Protein AF-A0A7Y7YQS6-F1 (afdb_monomer_lite)

Secondary structure (DSSP, 8-state):
----------PPPPPTTTS-HHHHHHHHHHHHHHHTT---PPPP--HHHHHHHHHHHHHHHH--

pLDDT: mean 80.68, std 9.88, range [47.31, 93.75]

Foldseek 3Di:
DDDDDDDDDDDDQDPLVNQDPVLLVVLVVCVVCVVVVHDDDDDDDPPVNVSSNVSSNVVVVVVD

Sequence (64 aa):
MPRRKQGRVNHADTPAQEINPRLRSRVRHILHCSKKGRSVRVPAMRGSEWGDFLRALEVSRGIN

Radius of gyration: 15.04 Å; chains: 1; bounding box: 46×24×33 Å

Structure (mmCIF, N/CA/C/O backbone):
data_AF-A0A7Y7YQS6-F1
#
_entry.id   AF-A0A7Y7YQS6-F1
#
loop_
_atom_site.group_PDB
_atom_site.id
_atom_site.type_symbol
_atom_site.label_atom_id
_atom_site.label_alt_id
_atom_site.label_comp_id
_atom_site.label_asym_id
_atom_site.label_entity_id
_atom_site.label_seq_id
_atom_site.pdbx_PDB_ins_code
_atom_site.Cartn_x
_atom_site.Cartn_y
_atom_site.Cartn_z
_atom_site.occupancy
_atom_site.B_iso_or_equiv
_atom_site.auth_seq_id
_atom_site.auth_comp_id
_atom_site.auth_asym_id
_atom_site.auth_atom_id
_atom_site.pdbx_PDB_model_num
ATOM 1 N N . MET A 1 1 ? 36.906 -3.983 -16.731 1.00 61.59 1 MET A N 1
ATOM 2 C CA . MET A 1 1 ? 35.528 -4.322 -17.155 1.00 61.59 1 MET A CA 1
ATOM 3 C C . MET A 1 1 ? 34.621 -3.122 -16.907 1.00 61.59 1 MET A C 1
ATOM 5 O O . MET A 1 1 ? 34.601 -2.654 -15.771 1.00 61.59 1 MET A O 1
ATOM 9 N N . PRO A 1 2 ? 33.918 -2.571 -17.910 1.00 70.12 2 PRO A N 1
ATOM 10 C CA . PRO A 1 2 ? 33.038 -1.429 -17.684 1.00 70.12 2 PRO A CA 1
ATOM 11 C C . PRO A 1 2 ? 31.833 -1.867 -16.838 1.00 70.12 2 PRO A C 1
ATOM 13 O O . PRO A 1 2 ? 31.127 -2.815 -17.181 1.00 70.12 2 PRO A O 1
ATOM 16 N N . ARG A 1 3 ? 31.610 -1.201 -15.698 1.00 68.25 3 ARG A N 1
ATOM 17 C CA . ARG A 1 3 ? 30.441 -1.441 -14.840 1.00 68.25 3 ARG A CA 1
ATOM 18 C C . ARG A 1 3 ? 29.180 -1.027 -15.604 1.00 68.25 3 ARG A C 1
ATOM 20 O O . ARG A 1 3 ? 28.989 0.158 -15.869 1.00 68.25 3 ARG A O 1
ATOM 27 N N . ARG A 1 4 ? 28.310 -1.988 -15.937 1.00 74.06 4 ARG A N 1
ATOM 28 C CA . ARG A 1 4 ? 26.952 -1.706 -16.431 1.00 74.06 4 ARG A CA 1
ATOM 29 C C . ARG A 1 4 ? 26.229 -0.860 -15.381 1.00 74.06 4 ARG A C 1
ATOM 31 O O . ARG A 1 4 ? 25.915 -1.355 -14.300 1.00 74.06 4 ARG A O 1
ATOM 38 N N . LYS A 1 5 ? 25.994 0.418 -15.685 1.00 74.38 5 LYS A N 1
ATOM 39 C CA . LYS A 1 5 ? 25.127 1.275 -14.872 1.00 74.38 5 LYS A CA 1
ATOM 40 C C . LYS A 1 5 ? 23.712 0.706 -14.957 1.00 74.38 5 LYS A C 1
ATOM 42 O O . LYS A 1 5 ? 23.153 0.614 -16.046 1.00 74.38 5 LYS A O 1
ATOM 47 N N . GLN A 1 6 ? 23.159 0.289 -13.822 1.00 76.75 6 GLN A N 1
ATOM 48 C CA . GLN A 1 6 ? 21.751 -0.084 -13.743 1.00 76.75 6 GLN A CA 1
ATOM 49 C C . GLN A 1 6 ? 20.921 1.188 -13.938 1.00 76.75 6 GLN A C 1
ATOM 51 O O . GLN A 1 6 ? 21.001 2.117 -13.135 1.00 76.75 6 GLN A O 1
ATOM 56 N N . GLY A 1 7 ? 20.181 1.255 -15.044 1.00 77.19 7 GLY A N 1
ATOM 57 C CA . GLY A 1 7 ? 19.233 2.333 -15.298 1.00 77.19 7 GLY A CA 1
ATOM 58 C C . GLY A 1 7 ? 17.996 2.151 -14.426 1.00 77.19 7 GLY A C 1
ATOM 59 O O . GLY A 1 7 ? 17.455 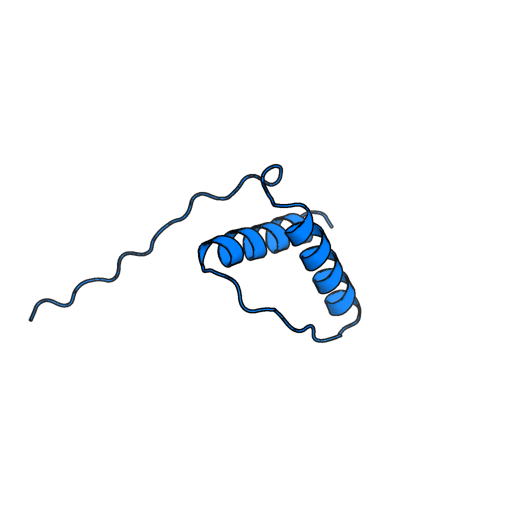1.049 -14.339 1.00 77.19 7 GLY A O 1
ATOM 60 N N . ARG A 1 8 ? 17.545 3.224 -13.774 1.00 72.94 8 ARG A N 1
ATOM 61 C CA . ARG A 1 8 ? 16.262 3.219 -13.069 1.00 72.94 8 ARG A CA 1
ATOM 62 C C . ARG A 1 8 ? 15.149 3.187 -14.115 1.00 72.94 8 ARG A C 1
ATOM 64 O O . ARG A 1 8 ? 15.079 4.076 -14.959 1.00 72.94 8 ARG A O 1
ATOM 71 N N . VAL A 1 9 ? 14.299 2.165 -14.067 1.00 71.50 9 VAL A N 1
ATOM 72 C CA . VAL A 1 9 ? 13.092 2.114 -14.897 1.00 71.50 9 VAL A CA 1
ATOM 73 C C . VAL A 1 9 ? 12.043 2.997 -14.235 1.00 71.50 9 VAL A C 1
ATOM 75 O O . VAL A 1 9 ? 11.577 2.693 -13.136 1.00 71.50 9 VAL A O 1
ATOM 78 N N . ASN A 1 10 ? 11.702 4.103 -14.888 1.00 65.44 10 ASN A N 1
ATOM 79 C CA . ASN A 1 10 ? 10.567 4.927 -14.496 1.00 65.44 10 ASN A CA 1
ATOM 80 C C . ASN A 1 10 ? 9.320 4.311 -15.130 1.00 65.44 10 ASN A C 1
ATOM 82 O O . ASN A 1 10 ? 9.155 4.367 -16.347 1.00 65.44 10 ASN A O 1
ATOM 86 N N . HIS A 1 11 ? 8.475 3.684 -14.317 1.00 65.25 11 HIS A N 1
ATOM 87 C CA . HIS A 1 11 ? 7.147 3.279 -14.762 1.00 65.25 11 HIS A CA 1
ATOM 88 C C . HIS A 1 11 ? 6.225 4.494 -14.693 1.00 65.25 11 HIS A C 1
ATOM 90 O O . HIS A 1 11 ? 6.287 5.258 -13.729 1.00 65.25 11 HIS A O 1
ATOM 96 N N . ALA A 1 12 ? 5.410 4.685 -15.729 1.00 66.06 12 ALA A N 1
ATOM 97 C CA . ALA A 1 12 ? 4.350 5.679 -15.697 1.00 66.06 12 ALA A CA 1
ATOM 98 C C . ALA A 1 12 ? 3.379 5.348 -14.557 1.00 66.06 12 ALA A C 1
ATOM 100 O O . ALA A 1 12 ? 3.105 4.178 -14.285 1.00 66.06 12 ALA A O 1
ATOM 101 N N . ASP A 1 13 ? 2.877 6.381 -13.892 1.00 66.94 13 ASP A N 1
ATOM 102 C CA . ASP A 1 13 ? 1.877 6.217 -12.849 1.00 66.94 13 ASP A CA 1
ATOM 103 C C . ASP A 1 13 ? 0.573 5.678 -13.445 1.00 66.94 13 ASP A C 1
ATOM 105 O O . ASP A 1 13 ? -0.059 6.346 -14.265 1.00 66.94 13 ASP A O 1
ATOM 109 N N . THR A 1 14 ? 0.131 4.504 -12.987 1.00 69.12 14 THR A N 1
ATOM 110 C CA . THR A 1 14 ? -1.190 3.973 -13.334 1.00 69.12 14 THR A CA 1
ATOM 111 C C . THR A 1 14 ? -2.263 4.944 -12.816 1.00 69.12 14 THR A C 1
ATOM 113 O O . THR A 1 14 ? -2.263 5.286 -11.619 1.00 69.12 14 THR A O 1
ATOM 116 N N . PRO A 1 15 ? -3.179 5.435 -13.671 1.00 71.50 15 PRO A N 1
ATOM 117 C CA . PRO A 1 15 ? -4.233 6.337 -13.233 1.00 71.50 15 PRO A CA 1
ATOM 118 C C . PRO A 1 15 ? -5.151 5.625 -12.234 1.00 71.50 15 PRO A C 1
ATOM 120 O O . PRO A 1 15 ? -5.417 4.429 -12.329 1.00 71.50 15 PRO A O 1
ATOM 123 N N . ALA A 1 16 ? -5.673 6.370 -11.255 1.00 70.50 16 ALA A N 1
ATOM 124 C CA . ALA A 1 16 ? -6.447 5.807 -10.142 1.00 70.50 16 ALA A CA 1
ATOM 125 C C . ALA A 1 16 ? -7.684 4.991 -10.578 1.00 70.50 16 ALA A C 1
ATOM 127 O O . ALA A 1 16 ? -8.162 4.136 -9.826 1.00 70.50 16 ALA A O 1
ATOM 128 N N . GLN A 1 17 ? -8.206 5.270 -11.776 1.00 71.06 17 GLN A N 1
ATOM 129 C CA . GLN A 1 17 ? -9.338 4.579 -12.392 1.00 71.06 17 GLN A CA 1
ATOM 130 C C . GLN A 1 17 ? -8.963 3.206 -12.971 1.00 71.06 17 GLN A C 1
ATOM 132 O O . GLN A 1 17 ? -9.814 2.323 -13.004 1.00 71.06 17 GLN A O 1
ATOM 137 N N . GLU A 1 18 ? -7.702 3.000 -13.355 1.00 76.38 18 GLU A N 1
ATOM 138 C CA . GLU A 1 18 ? -7.198 1.735 -13.913 1.00 76.38 18 GLU A CA 1
ATOM 139 C C . GLU A 1 18 ? -6.721 0.757 -12.830 1.00 76.38 18 GLU A C 1
ATOM 141 O O . GLU A 1 18 ? -6.417 -0.404 -13.102 1.00 76.38 18 GLU A O 1
ATOM 146 N N . ILE A 1 19 ? -6.707 1.190 -11.567 1.00 78.31 19 ILE A N 1
ATOM 147 C CA . ILE A 1 19 ? -6.320 0.334 -10.450 1.00 78.31 19 ILE A CA 1
ATOM 148 C C . ILE A 1 19 ? -7.348 -0.785 -10.275 1.00 78.31 19 ILE A C 1
ATOM 150 O O . ILE A 1 19 ? -8.516 -0.545 -9.950 1.00 78.31 19 ILE A O 1
ATOM 154 N N . ASN A 1 20 ? -6.870 -2.026 -10.379 1.00 82.50 20 ASN A N 1
ATOM 155 C CA . ASN A 1 20 ? -7.678 -3.227 -10.209 1.00 82.50 20 ASN A CA 1
ATOM 156 C C . ASN A 1 20 ? -8.514 -3.174 -8.901 1.00 82.50 20 ASN A C 1
ATOM 158 O O . ASN A 1 20 ? -7.953 -2.991 -7.811 1.00 82.50 20 ASN A O 1
ATOM 162 N N . PRO A 1 21 ? -9.843 -3.393 -8.954 1.00 83.62 21 PRO A N 1
ATOM 163 C CA . PRO A 1 21 ? -10.719 -3.358 -7.778 1.00 83.62 21 PRO A CA 1
ATOM 164 C C . PRO A 1 21 ? -10.287 -4.291 -6.638 1.00 83.62 21 PRO A C 1
ATOM 166 O O . PRO A 1 21 ? -10.419 -3.944 -5.460 1.00 83.62 21 PRO A O 1
ATOM 169 N N . ARG A 1 22 ? -9.715 -5.457 -6.970 1.00 85.62 22 ARG A N 1
ATOM 170 C CA . ARG A 1 22 ? -9.173 -6.421 -5.999 1.00 85.62 22 ARG A CA 1
ATOM 171 C C . ARG A 1 22 ? -7.993 -5.843 -5.221 1.00 85.62 22 ARG A C 1
ATOM 173 O O . ARG A 1 22 ? -7.802 -6.149 -4.046 1.00 85.62 22 ARG A O 1
ATOM 180 N N . LEU A 1 23 ? -7.207 -4.993 -5.870 1.00 85.31 23 LEU A N 1
ATOM 181 C CA . LEU A 1 23 ? -6.079 -4.314 -5.253 1.00 85.31 23 LEU A CA 1
ATOM 182 C C . LEU A 1 23 ? -6.566 -3.220 -4.306 1.00 85.31 23 LEU A C 1
ATOM 184 O O . LEU A 1 23 ? -6.106 -3.139 -3.169 1.00 85.31 23 LEU A O 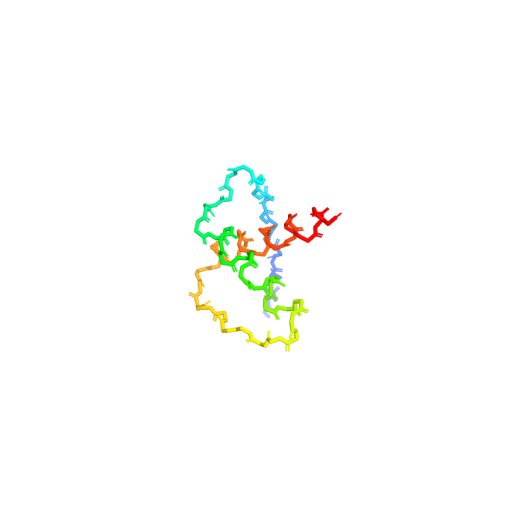1
ATOM 188 N N . ARG A 1 24 ? -7.589 -2.461 -4.719 1.00 85.31 24 ARG A N 1
ATOM 189 C CA . ARG A 1 24 ? -8.223 -1.428 -3.882 1.00 85.31 24 ARG A CA 1
ATOM 190 C C . ARG A 1 24 ? -8.816 -2.012 -2.600 1.00 85.31 24 ARG A C 1
ATOM 192 O O . ARG A 1 24 ? -8.626 -1.436 -1.530 1.00 85.31 24 ARG A O 1
ATOM 199 N N . SER A 1 25 ? -9.498 -3.160 -2.665 1.00 88.62 25 SER A N 1
ATOM 200 C CA . SER A 1 25 ? -10.051 -3.806 -1.462 1.00 88.62 25 SER A CA 1
ATOM 201 C C . SER A 1 25 ? -8.953 -4.256 -0.492 1.00 88.62 25 SER A C 1
ATOM 203 O O . SER A 1 25 ? -9.064 -4.041 0.718 1.00 88.62 25 SER A O 1
ATOM 205 N N . ARG A 1 26 ? -7.846 -4.794 -1.018 1.00 88.88 26 ARG A N 1
ATOM 206 C CA . ARG A 1 26 ? -6.675 -5.185 -0.223 1.00 88.88 26 ARG A CA 1
ATOM 207 C C . ARG A 1 26 ? -6.004 -3.984 0.441 1.00 88.88 26 ARG A C 1
ATOM 209 O O . ARG A 1 26 ? -5.690 -4.040 1.627 1.00 88.88 26 ARG A O 1
ATOM 216 N N . VAL A 1 27 ? -5.827 -2.894 -0.301 1.00 89.44 27 VAL A N 1
ATOM 217 C CA . VAL A 1 27 ? -5.270 -1.640 0.216 1.00 89.44 27 VAL A CA 1
ATOM 218 C C . VAL A 1 27 ? -6.133 -1.073 1.338 1.00 89.44 27 VAL A C 1
ATOM 220 O O . VAL A 1 27 ? -5.607 -0.765 2.405 1.00 89.44 27 VAL A O 1
ATOM 223 N N . ARG A 1 28 ? -7.460 -1.015 1.160 1.00 89.44 28 ARG A N 1
ATOM 224 C CA . ARG A 1 28 ? -8.382 -0.579 2.224 1.00 89.44 28 ARG A CA 1
ATOM 225 C C . ARG A 1 28 ? -8.249 -1.429 3.483 1.00 89.44 28 ARG A C 1
ATOM 227 O O . ARG A 1 28 ? -8.192 -0.880 4.580 1.00 89.44 28 ARG A O 1
ATOM 234 N N . HIS A 1 29 ? -8.157 -2.750 3.336 1.00 91.44 29 HIS A N 1
ATOM 235 C CA . HIS A 1 29 ? -7.954 -3.651 4.469 1.00 91.44 29 HIS A CA 1
ATOM 236 C C . HIS A 1 29 ? -6.643 -3.352 5.213 1.00 91.44 29 HIS A C 1
ATOM 238 O O . HIS A 1 29 ? -6.627 -3.303 6.441 1.00 91.44 29 HIS A O 1
ATOM 244 N N . ILE A 1 30 ? -5.556 -3.097 4.484 1.00 90.44 30 ILE A N 1
ATOM 245 C CA . ILE A 1 30 ? -4.256 -2.764 5.078 1.00 90.44 30 ILE A CA 1
ATOM 246 C C . ILE A 1 30 ? -4.301 -1.419 5.792 1.00 90.44 30 ILE A C 1
ATOM 248 O O . ILE A 1 30 ? -3.823 -1.327 6.918 1.00 90.44 30 ILE A O 1
ATOM 252 N N . LEU A 1 31 ? -4.912 -0.399 5.187 1.00 89.81 31 LEU A N 1
ATOM 253 C CA . LEU A 1 31 ? -5.082 0.904 5.828 1.00 89.81 31 LEU A CA 1
ATOM 254 C C . LEU A 1 31 ? -5.922 0.792 7.104 1.00 89.81 31 LEU A C 1
ATOM 256 O O . LEU A 1 31 ? -5.561 1.372 8.122 1.00 89.81 31 LEU A O 1
ATOM 260 N N . HIS A 1 32 ? -6.994 -0.000 7.086 1.00 91.69 32 HIS A N 1
ATOM 261 C CA . HIS A 1 32 ? -7.818 -0.257 8.269 1.00 91.69 32 HIS A CA 1
ATOM 262 C C . HIS A 1 32 ? -7.040 -0.953 9.388 1.00 91.69 32 HIS A C 1
ATOM 264 O O . HIS A 1 32 ? -7.103 -0.541 10.543 1.00 91.69 32 HIS A O 1
ATOM 270 N N . CYS A 1 33 ? -6.277 -1.994 9.058 1.00 92.31 33 CYS A N 1
ATOM 271 C CA . CYS A 1 33 ? -5.433 -2.686 10.028 1.00 92.31 33 CYS A CA 1
ATOM 272 C C . CYS A 1 33 ? -4.315 -1.781 10.559 1.00 92.31 33 CYS A C 1
ATOM 274 O O . CYS A 1 33 ? -4.076 -1.769 11.763 1.00 92.31 33 CYS A O 1
ATOM 276 N N . SER A 1 34 ? -3.704 -0.965 9.696 1.00 89.75 34 SER A N 1
ATOM 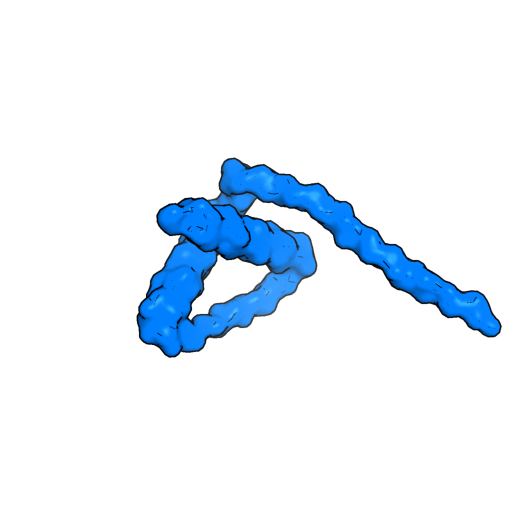277 C CA . SER A 1 34 ? -2.693 0.023 10.076 1.00 89.75 34 SER A CA 1
ATOM 278 C C . SER A 1 34 ? -3.259 1.084 11.023 1.00 89.75 34 SER A C 1
ATOM 280 O O . SER A 1 34 ? -2.634 1.351 12.044 1.00 89.75 34 SER A O 1
ATOM 282 N N . LYS A 1 35 ? -4.470 1.606 10.765 1.00 89.94 35 LYS A N 1
ATOM 283 C CA . LYS A 1 35 ? -5.186 2.514 11.686 1.00 89.94 35 LYS A CA 1
ATOM 284 C C . LYS A 1 35 ? -5.438 1.878 13.060 1.00 89.94 35 LYS A C 1
ATOM 286 O O . LYS A 1 35 ? -5.521 2.584 14.055 1.00 89.94 35 LYS A O 1
ATOM 291 N N . LYS A 1 36 ? -5.527 0.547 13.125 1.00 93.44 36 LYS A N 1
ATOM 292 C CA . LYS A 1 36 ? -5.681 -0.235 14.364 1.00 93.44 36 LYS A CA 1
ATOM 293 C C . LYS A 1 36 ? -4.352 -0.710 14.970 1.00 93.44 36 LYS A C 1
ATOM 295 O O . LYS A 1 36 ? -4.382 -1.514 15.896 1.00 93.44 36 LYS A O 1
ATOM 300 N N . GLY A 1 37 ? -3.204 -0.293 14.429 1.00 93.56 37 GLY A N 1
ATOM 301 C CA . GLY A 1 37 ? -1.879 -0.730 14.888 1.00 93.56 37 GLY A CA 1
ATOM 302 C C . GLY A 1 37 ? -1.567 -2.209 14.620 1.00 93.56 37 GLY A C 1
ATOM 303 O O . GLY A 1 37 ? -0.668 -2.772 15.235 1.00 93.56 37 GLY A O 1
ATOM 304 N N . ARG A 1 38 ? -2.311 -2.869 13.722 1.00 93.75 38 ARG A N 1
ATOM 305 C CA . ARG A 1 38 ? -2.149 -4.296 13.415 1.00 93.75 38 ARG A CA 1
ATOM 306 C C . ARG A 1 38 ? -1.232 -4.489 12.214 1.00 93.75 38 ARG A C 1
ATOM 308 O O . ARG A 1 38 ? -1.444 -3.889 11.159 1.00 93.75 38 ARG A O 1
ATOM 315 N N . SER A 1 39 ? -0.265 -5.391 12.348 1.00 91.38 39 SER A N 1
ATOM 316 C CA . SER A 1 39 ? 0.538 -5.869 11.223 1.00 91.38 39 SER A CA 1
ATOM 317 C C . SER A 1 39 ? -0.313 -6.721 10.273 1.00 91.38 39 SER A C 1
ATOM 319 O O . SER A 1 39 ? -1.210 -7.456 10.694 1.00 91.38 39 SER A O 1
ATOM 321 N N . VAL A 1 40 ? -0.054 -6.610 8.966 1.00 90.25 40 VAL A N 1
ATOM 322 C CA . VAL A 1 40 ? -0.773 -7.361 7.925 1.00 90.25 40 VAL A CA 1
ATOM 323 C C . VAL A 1 40 ? 0.218 -8.089 7.035 1.00 90.25 40 VAL A C 1
ATOM 325 O O . VAL A 1 40 ? 1.229 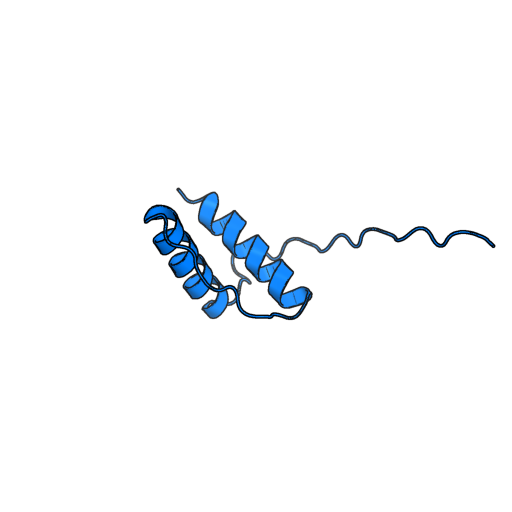-7.523 6.621 1.00 90.25 40 VAL A O 1
ATOM 328 N N . ARG A 1 41 ? -0.100 -9.339 6.685 1.00 89.94 41 ARG A N 1
ATOM 329 C CA . ARG A 1 41 ? 0.686 -10.112 5.724 1.00 89.94 41 ARG A CA 1
ATOM 330 C C . ARG A 1 41 ? 0.468 -9.596 4.301 1.00 89.94 41 ARG A C 1
ATOM 332 O O . ARG A 1 41 ? -0.624 -9.707 3.731 1.00 89.94 41 ARG A O 1
ATOM 339 N N . VAL A 1 42 ? 1.547 -9.103 3.708 1.00 84.31 42 VAL A N 1
ATOM 340 C CA . VAL A 1 42 ? 1.609 -8.754 2.291 1.00 84.31 42 VAL A CA 1
ATOM 341 C C . VAL A 1 42 ? 1.903 -10.027 1.482 1.00 84.31 42 VAL A C 1
ATOM 343 O O . VAL A 1 42 ? 2.853 -10.740 1.809 1.00 84.31 42 VAL A O 1
ATOM 346 N N . PRO A 1 43 ? 1.076 -10.377 0.480 1.00 83.62 43 PRO A N 1
ATOM 347 C CA . PRO A 1 43 ? 1.322 -11.544 -0.358 1.00 83.62 43 PRO A CA 1
ATOM 348 C C . PRO A 1 43 ? 2.447 -11.256 -1.359 1.00 83.62 43 PRO A C 1
ATOM 350 O O . PRO A 1 43 ? 2.676 -10.104 -1.722 1.00 83.62 43 PRO A O 1
ATOM 353 N N . ALA A 1 44 ? 3.114 -12.306 -1.837 1.00 87.81 44 ALA A N 1
ATOM 354 C CA . ALA A 1 44 ? 4.036 -12.174 -2.959 1.00 87.81 44 ALA A CA 1
ATOM 355 C C . ALA A 1 44 ? 3.258 -11.766 -4.221 1.00 87.81 44 ALA A C 1
ATOM 357 O O . ALA A 1 44 ? 2.200 -12.329 -4.507 1.00 87.81 44 ALA A O 1
ATOM 358 N N . MET A 1 45 ? 3.780 -10.784 -4.951 1.00 86.31 45 MET A N 1
ATOM 359 C CA . MET A 1 45 ? 3.201 -10.262 -6.191 1.00 86.31 45 MET A CA 1
ATOM 360 C C . MET A 1 45 ? 4.297 -10.129 -7.247 1.00 86.31 45 MET A C 1
ATOM 362 O O . MET A 1 45 ? 5.479 -10.025 -6.905 1.00 86.31 45 MET A O 1
ATOM 366 N N . ARG A 1 46 ? 3.920 -10.109 -8.532 1.00 86.31 46 ARG A N 1
ATOM 367 C CA . ARG A 1 46 ? 4.860 -9.749 -9.602 1.00 86.31 46 ARG A CA 1
ATOM 368 C C . ARG A 1 46 ? 5.243 -8.271 -9.488 1.00 86.31 46 ARG A C 1
ATOM 370 O O . ARG A 1 46 ? 4.499 -7.476 -8.926 1.00 86.31 46 ARG A O 1
ATOM 377 N N . GLY A 1 47 ? 6.394 -7.887 -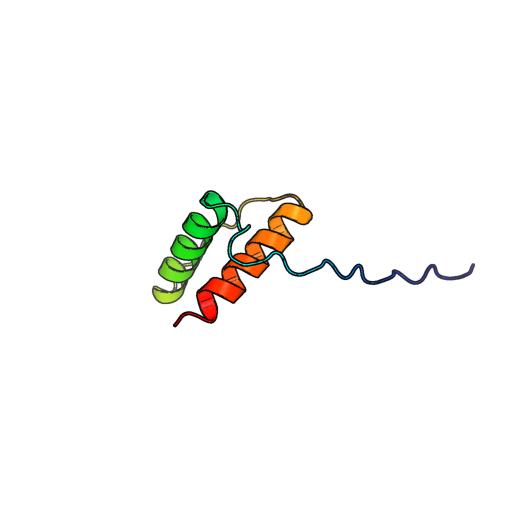10.044 1.00 81.12 47 GLY A N 1
ATOM 37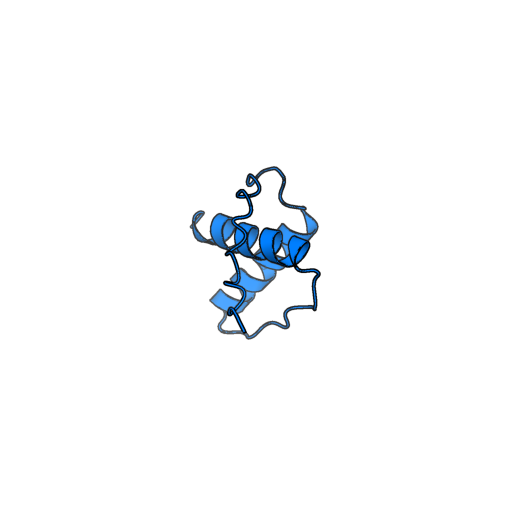8 C CA . GLY A 1 47 ? 6.893 -6.506 -9.955 1.00 81.12 47 GLY A CA 1
ATOM 379 C C . GLY A 1 47 ? 5.924 -5.455 -10.513 1.00 81.12 47 GLY A C 1
ATOM 380 O O . GLY A 1 47 ? 5.790 -4.387 -9.926 1.00 81.12 47 GLY A O 1
ATOM 381 N N . SER A 1 48 ? 5.202 -5.780 -11.591 1.00 79.94 48 SER A N 1
ATOM 382 C CA . SER A 1 48 ? 4.155 -4.921 -12.160 1.00 79.94 48 SER A CA 1
ATOM 383 C C . SER A 1 48 ? 2.967 -4.753 -11.208 1.00 79.94 48 SER A C 1
ATOM 385 O O . SER A 1 48 ? 2.600 -3.633 -10.875 1.00 79.94 48 SER A O 1
ATOM 387 N N . GLU A 1 49 ? 2.439 -5.864 -10.684 1.00 83.12 49 GLU A N 1
ATOM 388 C CA . GLU A 1 49 ? 1.345 -5.861 -9.699 1.00 83.12 49 GLU A CA 1
ATOM 389 C C . GLU A 1 49 ? 1.733 -5.124 -8.409 1.00 83.12 49 GLU A C 1
ATOM 391 O O . GLU A 1 49 ? 0.900 -4.477 -7.776 1.00 83.12 49 GLU A O 1
ATOM 396 N N . TRP A 1 50 ? 3.006 -5.207 -8.016 1.00 84.69 50 TRP A N 1
ATOM 397 C CA . TRP A 1 50 ? 3.537 -4.491 -6.863 1.00 84.69 50 TRP A CA 1
ATOM 398 C C . TRP A 1 50 ? 3.561 -2.975 -7.085 1.00 84.69 50 TRP A C 1
ATOM 400 O O . TRP A 1 50 ? 3.209 -2.223 -6.176 1.00 84.69 50 TRP A O 1
ATOM 410 N N . GLY A 1 51 ? 3.914 -2.522 -8.292 1.00 84.44 51 GLY A N 1
ATOM 411 C CA . GLY A 1 51 ? 3.833 -1.111 -8.677 1.00 84.44 51 GLY A CA 1
ATOM 412 C C . GLY A 1 51 ? 2.408 -0.568 -8.561 1.00 84.44 51 GLY A C 1
ATOM 413 O O . GLY A 1 51 ? 2.182 0.416 -7.856 1.00 84.44 51 GLY A O 1
ATOM 414 N N . ASP A 1 52 ? 1.434 -1.275 -9.141 1.00 83.44 52 ASP A N 1
ATOM 415 C CA . ASP A 1 52 ? 0.015 -0.908 -9.041 1.00 83.44 52 ASP A CA 1
ATOM 416 C C . ASP A 1 52 ? -0.479 -0.901 -7.586 1.00 83.44 52 ASP A C 1
ATOM 418 O O . ASP A 1 52 ? -1.298 -0.069 -7.187 1.00 83.44 52 ASP A O 1
ATOM 422 N N . PHE A 1 53 ? 0.027 -1.822 -6.762 1.00 84.94 53 PHE A N 1
ATOM 423 C CA . PHE A 1 53 ? -0.357 -1.947 -5.359 1.00 84.94 53 PHE A CA 1
ATOM 424 C C . PHE A 1 53 ? 0.131 -0.765 -4.523 1.00 84.94 53 PHE A C 1
ATOM 426 O O . PHE A 1 53 ? -0.626 -0.220 -3.714 1.00 84.94 53 PHE A O 1
ATOM 433 N N . LEU A 1 54 ? 1.381 -0.346 -4.732 1.00 85.38 54 LEU A N 1
ATOM 434 C CA . LEU A 1 54 ? 1.943 0.839 -4.089 1.00 85.38 54 LEU A CA 1
ATOM 435 C C . LEU A 1 54 ? 1.229 2.107 -4.559 1.00 85.38 54 LEU A C 1
ATOM 437 O O . LEU A 1 54 ? 0.838 2.920 -3.721 1.00 85.38 54 LEU A O 1
ATOM 441 N N . ARG A 1 55 ? 0.943 2.222 -5.860 1.00 84.88 55 ARG A N 1
ATOM 442 C CA . ARG A 1 55 ? 0.167 3.345 -6.396 1.00 84.88 55 ARG A CA 1
ATOM 443 C C . ARG A 1 55 ? -1.221 3.426 -5.761 1.00 84.88 55 ARG A C 1
ATOM 445 O O . ARG A 1 55 ? -1.678 4.496 -5.366 1.00 84.88 55 ARG A O 1
ATOM 452 N N . ALA A 1 56 ? -1.882 2.285 -5.583 1.00 85.56 56 ALA A N 1
ATOM 453 C CA . ALA A 1 56 ? -3.172 2.207 -4.906 1.00 85.56 56 ALA A CA 1
ATOM 454 C C . ALA A 1 56 ? -3.111 2.630 -3.431 1.00 85.56 56 ALA A C 1
ATOM 456 O O . ALA A 1 56 ? -4.058 3.260 -2.943 1.00 85.56 56 ALA A O 1
ATOM 457 N N . LEU A 1 57 ? -2.018 2.314 -2.724 1.00 86.31 57 LEU A N 1
ATOM 458 C CA . LEU A 1 57 ? -1.765 2.786 -1.359 1.00 86.31 57 LEU A CA 1
ATOM 459 C C . LEU A 1 57 ? -1.595 4.302 -1.307 1.00 86.31 57 LEU A C 1
ATOM 461 O O . LEU A 1 57 ? -2.186 4.934 -0.436 1.00 86.31 57 LEU A O 1
ATOM 465 N N . GLU A 1 58 ? -0.822 4.877 -2.225 1.00 85.06 58 GLU A N 1
ATOM 466 C CA . GLU A 1 58 ? -0.601 6.324 -2.315 1.00 85.06 58 GLU A CA 1
ATOM 467 C C . GLU A 1 58 ? -1.906 7.073 -2.579 1.00 85.06 58 GLU A C 1
ATOM 469 O O . GLU A 1 58 ? -2.281 7.946 -1.794 1.00 85.06 58 GLU A O 1
ATOM 474 N N . VAL A 1 59 ? -2.655 6.655 -3.606 1.00 83.31 59 VAL A N 1
ATOM 475 C CA . VAL A 1 59 ? -3.974 7.222 -3.924 1.00 83.31 59 VAL A CA 1
ATOM 476 C C . VAL A 1 59 ? -4.901 7.126 -2.714 1.00 83.31 59 VAL A C 1
ATOM 478 O O . VAL A 1 59 ? -5.535 8.103 -2.346 1.00 83.31 59 VAL A O 1
ATOM 481 N N . SER A 1 60 ? -4.963 5.974 -2.042 1.00 80.12 60 SER A N 1
ATOM 482 C CA . SER A 1 60 ? -5.863 5.796 -0.894 1.00 80.12 60 SER A CA 1
ATOM 483 C C . SER A 1 60 ? -5.407 6.540 0.371 1.00 80.12 60 SER A C 1
ATOM 485 O O . SER A 1 60 ? -6.226 6.769 1.256 1.00 80.12 60 SER A O 1
ATOM 487 N N . ARG A 1 61 ? -4.122 6.906 0.487 1.00 77.12 61 ARG A N 1
ATOM 488 C CA . ARG A 1 61 ? -3.587 7.724 1.591 1.00 77.12 61 ARG A CA 1
ATOM 489 C C . ARG A 1 61 ? -3.887 9.210 1.407 1.00 77.12 61 ARG A C 1
ATOM 491 O O . ARG A 1 61 ? -4.172 9.870 2.402 1.00 77.12 61 ARG A O 1
ATOM 498 N N . GLY A 1 62 ? -3.835 9.702 0.168 1.00 67.38 62 GLY A N 1
ATOM 499 C CA . GLY A 1 62 ? -4.122 11.099 -0.180 1.00 67.38 62 GLY A CA 1
ATOM 500 C C . GLY A 1 62 ? -5.608 11.478 -0.159 1.00 67.38 62 GLY A C 1
ATOM 501 O O . GLY A 1 62 ? -5.920 12.657 -0.226 1.00 67.38 62 GLY A O 1
ATOM 502 N N . ILE A 1 63 ? -6.515 10.501 -0.050 1.00 57.12 63 ILE A N 1
ATOM 503 C CA . ILE A 1 63 ? -7.970 10.711 0.090 1.00 57.12 63 ILE A CA 1
ATOM 504 C C . ILE A 1 63 ? -8.377 10.588 1.579 1.00 57.12 63 ILE A C 1
ATOM 506 O O . ILE A 1 63 ? -9.339 9.893 1.899 1.00 57.12 63 ILE A O 1
ATOM 510 N N . ASN A 1 64 ? -7.613 11.170 2.515 1.00 47.31 64 ASN A N 1
ATOM 511 C CA . ASN A 1 64 ? -8.119 11.386 3.885 1.00 47.31 64 ASN A CA 1
ATOM 512 C C . ASN A 1 64 ? -8.758 12.764 3.996 1.00 47.31 64 ASN A C 1
ATOM 514 O O . ASN A 1 64 ? -8.198 13.706 3.397 1.00 47.31 64 ASN A O 1
#